Protein AF-A0A523XND4-F1 (afdb_monomer_lite)

Sequence (170 aa):
MSNHQARSSRDSVTSTLKNRTLGIVSLILFLTVGWNYWLPIAEDFFNQQTKPPNPPNVDFLAYYNAGVRFERGDNPYYWVMPDPEGIILSDYLYPPTMLPFFNLFSNLEYEQARHLWLFLYAFSYITAFVVLLFMVRRQFRLTFLVLGLLLTIASYPLLLHIRNGQSDVL

Secondary structure (DSSP, 8-state):
--HHHHHHHHHHHHHHHHHHHHHHHHHHHHHHHIIIIIHHHHHHHHH--SPPPSS---HHHHHHHHHHHHHHTS-SSEEE-SSTT-PEEE-----GGGHHHHHHHHTS-HHHHHHHHHHHHHHHHHHHHHHHHHHS-GGGHHHHHHHHHHHHHHTTHHHHHHHTTS-S--

pLDDT: mean 72.81, std 12.45, range [42.69, 92.94]

Radius of gyration: 24.87 Å; chains: 1; bounding box: 63×33×79 Å

Structure (mmCIF, N/CA/C/O backbone):
data_AF-A0A523XND4-F1
#
_entry.id   AF-A0A523XND4-F1
#
loop_
_atom_site.group_PDB
_atom_site.id
_atom_site.type_symbol
_atom_site.label_atom_id
_atom_site.label_alt_id
_atom_site.label_comp_id
_atom_site.label_asym_id
_atom_site.label_entity_id
_atom_site.label_seq_id
_atom_site.pdbx_PDB_ins_code
_atom_site.Cartn_x
_atom_site.Cartn_y
_atom_site.Cartn_z
_atom_site.occupancy
_atom_site.B_iso_or_equiv
_atom_site.auth_seq_id
_atom_site.auth_comp_id
_atom_site.auth_asym_id
_atom_site.auth_atom_id
_atom_site.pdbx_PDB_model_num
ATOM 1 N N . MET A 1 1 ? -31.711 -4.260 55.992 1.00 55.12 1 MET A N 1
ATOM 2 C CA . MET A 1 1 ? -31.111 -3.993 54.663 1.00 55.12 1 MET A CA 1
ATOM 3 C C . MET A 1 1 ? -30.344 -5.232 54.241 1.00 55.12 1 MET A C 1
ATOM 5 O O . MET A 1 1 ? -29.540 -5.721 55.022 1.00 55.12 1 MET A O 1
ATOM 9 N N . SER A 1 2 ? -30.711 -5.824 53.104 1.00 58.28 2 SER A N 1
ATOM 10 C CA . SER A 1 2 ? -30.348 -7.200 52.746 1.00 58.28 2 SER A CA 1
ATOM 11 C C . SER A 1 2 ? -28.971 -7.291 52.076 1.00 58.28 2 SER A C 1
ATOM 13 O O . SER A 1 2 ? -28.547 -6.376 51.368 1.00 58.28 2 SER A O 1
ATOM 15 N N . ASN A 1 3 ? -28.298 -8.436 52.250 1.00 64.50 3 ASN A N 1
ATOM 16 C CA . ASN A 1 3 ? -27.003 -8.785 51.639 1.00 64.50 3 ASN A CA 1
ATOM 17 C C . ASN A 1 3 ? -26.929 -8.560 50.113 1.00 64.50 3 ASN A C 1
ATOM 19 O O . ASN A 1 3 ? -25.835 -8.473 49.557 1.00 64.50 3 ASN A O 1
ATOM 23 N N . HIS A 1 4 ? -28.068 -8.433 49.427 1.00 58.75 4 HIS A N 1
ATOM 24 C CA . HIS A 1 4 ? -28.132 -8.182 47.989 1.00 58.75 4 HIS A CA 1
ATOM 25 C C . HIS A 1 4 ? -27.721 -6.754 47.591 1.00 58.75 4 HIS A C 1
ATOM 27 O O . HIS A 1 4 ? -27.035 -6.584 46.582 1.00 58.75 4 HIS A O 1
ATOM 33 N N . GLN A 1 5 ? -28.065 -5.735 48.391 1.00 58.09 5 GLN A N 1
ATOM 34 C CA . GLN A 1 5 ? -27.680 -4.339 48.118 1.00 58.09 5 GLN A CA 1
ATOM 35 C C . GLN A 1 5 ? -26.177 -4.101 48.327 1.00 58.09 5 GLN A C 1
ATOM 37 O O . GLN A 1 5 ? -25.560 -3.361 47.565 1.00 58.09 5 GLN A O 1
ATOM 42 N N . ALA A 1 6 ? -25.570 -4.773 49.310 1.00 61.88 6 ALA A N 1
ATOM 43 C CA . ALA A 1 6 ? -24.135 -4.673 49.587 1.00 61.88 6 ALA A CA 1
ATOM 44 C C . ALA A 1 6 ? -23.258 -5.371 48.527 1.00 61.88 6 ALA A C 1
ATOM 46 O O . ALA A 1 6 ? -22.119 -4.966 48.296 1.00 61.88 6 ALA A O 1
ATOM 47 N N . ARG A 1 7 ? -23.781 -6.415 47.869 1.00 62.75 7 ARG A N 1
ATOM 48 C CA . ARG A 1 7 ? -23.096 -7.101 46.759 1.00 62.75 7 ARG A CA 1
ATOM 49 C C . ARG A 1 7 ? -23.114 -6.252 45.487 1.00 62.75 7 ARG A C 1
ATOM 51 O O . ARG A 1 7 ? -22.066 -6.004 44.905 1.00 62.75 7 ARG A O 1
ATOM 58 N N . SER A 1 8 ? -24.283 -5.707 45.144 1.00 60.59 8 SER A N 1
ATOM 59 C CA . SER A 1 8 ? -24.462 -4.835 43.976 1.00 60.59 8 SER A CA 1
ATOM 60 C C . SER A 1 8 ? -23.593 -3.570 44.018 1.00 60.59 8 SER A C 1
ATOM 62 O O . SER A 1 8 ? -23.080 -3.155 42.980 1.00 60.59 8 SER A O 1
ATOM 64 N N . SER A 1 9 ? -23.392 -2.969 45.196 1.00 61.38 9 SER A N 1
ATOM 65 C CA . SER A 1 9 ? -22.545 -1.778 45.341 1.00 61.38 9 SER A CA 1
ATOM 66 C C . SER A 1 9 ? -21.044 -2.087 45.270 1.00 61.38 9 SER A C 1
ATOM 68 O O . SER A 1 9 ? -20.279 -1.275 44.757 1.00 61.38 9 SER A O 1
ATOM 70 N N . ARG A 1 10 ? -20.595 -3.266 45.723 1.00 61.56 10 ARG A N 1
ATOM 71 C CA . ARG A 1 10 ? -19.198 -3.706 45.536 1.00 61.56 10 ARG A CA 1
ATOM 72 C C . ARG A 1 10 ? -18.880 -4.013 44.080 1.00 61.56 10 ARG A C 1
ATOM 74 O O . ARG A 1 10 ? -17.808 -3.632 43.606 1.00 61.56 10 ARG A O 1
ATOM 81 N N . ASP A 1 11 ? -19.796 -4.667 43.378 1.00 65.25 11 ASP A N 1
ATOM 82 C CA . ASP A 1 11 ? -19.599 -5.037 41.976 1.00 65.25 11 ASP A CA 1
ATOM 83 C C . ASP A 1 11 ? -19.546 -3.790 41.070 1.00 65.25 11 ASP A C 1
ATOM 85 O O . ASP A 1 11 ? -18.721 -3.724 40.159 1.00 65.25 11 ASP A O 1
ATOM 89 N N . SER A 1 12 ? -20.328 -2.742 41.371 1.00 62.06 12 SER A N 1
ATOM 90 C CA . SER A 1 12 ? -20.284 -1.472 40.627 1.00 62.06 12 SER A CA 1
ATOM 91 C C . SER A 1 12 ? -19.027 -0.634 40.909 1.00 62.06 12 SER A C 1
ATOM 93 O O . SER A 1 12 ? -18.467 -0.010 40.002 1.00 62.0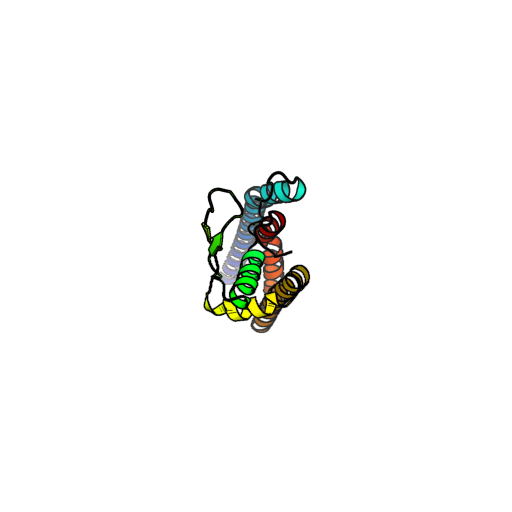6 12 SER A O 1
ATOM 95 N N . VAL A 1 13 ? -18.530 -0.628 42.150 1.00 66.81 13 VAL A N 1
ATOM 96 C CA . VAL A 1 13 ? -17.293 0.086 42.512 1.00 66.81 13 VAL A CA 1
ATOM 97 C C . VAL A 1 13 ? -16.075 -0.590 41.881 1.00 66.81 13 VAL A C 1
ATOM 99 O O . VAL A 1 13 ? -15.223 0.087 41.303 1.00 66.81 13 VAL A O 1
ATOM 102 N N . THR A 1 14 ? -16.013 -1.923 41.920 1.00 68.00 14 THR A N 1
ATOM 103 C CA . THR A 1 14 ? -14.918 -2.695 41.313 1.00 68.00 14 THR A CA 1
ATOM 104 C C . THR A 1 14 ? -14.916 -2.602 39.786 1.00 68.00 14 THR A C 1
ATOM 106 O O . THR A 1 14 ? -13.843 -2.432 39.202 1.00 68.00 14 THR A O 1
ATOM 109 N N . SER A 1 15 ? -16.080 -2.611 39.122 1.00 64.69 15 SER A N 1
ATOM 110 C CA . SER A 1 15 ? -16.160 -2.398 37.669 1.00 64.69 15 SER A CA 1
ATOM 111 C C . SER A 1 15 ? -15.708 -0.994 37.260 1.00 64.69 15 SER A C 1
ATOM 113 O O . SER A 1 15 ? -15.011 -0.830 36.259 1.00 64.69 15 SER A O 1
ATOM 115 N N . THR A 1 16 ? -16.050 0.025 38.053 1.00 68.81 16 THR A N 1
ATOM 116 C CA . THR A 1 16 ? -15.666 1.420 37.785 1.00 68.81 16 THR A CA 1
ATOM 117 C C . THR A 1 16 ? -14.165 1.640 37.980 1.00 68.81 16 THR A C 1
ATOM 119 O O . THR A 1 16 ? -13.528 2.290 37.148 1.00 68.81 16 THR A O 1
ATOM 122 N N . LEU A 1 17 ? -13.575 1.057 39.032 1.00 68.88 17 LEU A N 1
ATOM 123 C CA . LEU A 1 17 ? -12.125 1.085 39.245 1.00 68.88 17 LEU A CA 1
ATOM 124 C C . LEU A 1 17 ? -11.386 0.371 38.111 1.00 68.88 17 LEU A C 1
ATOM 126 O O . LEU A 1 17 ? -10.449 0.932 37.553 1.00 68.88 17 LEU A O 1
ATOM 130 N N . LYS A 1 18 ? -11.844 -0.826 37.723 1.00 73.50 18 LYS A N 1
ATOM 131 C CA . LYS A 1 18 ? -11.242 -1.611 36.638 1.00 73.50 18 LYS A CA 1
ATOM 132 C C . LYS A 1 18 ? -11.279 -0.853 35.311 1.00 73.50 18 LYS A C 1
ATOM 134 O O . LYS A 1 18 ? -10.260 -0.792 34.633 1.00 73.50 18 LYS A O 1
ATOM 139 N N . ASN A 1 19 ? -12.400 -0.210 34.983 1.00 73.31 19 ASN A N 1
ATOM 140 C CA . ASN A 1 19 ? -12.527 0.604 33.771 1.00 73.31 19 ASN A CA 1
ATOM 141 C C . ASN A 1 19 ? -11.619 1.844 33.801 1.00 73.31 19 ASN A C 1
ATOM 143 O O . ASN A 1 19 ? -11.020 2.183 32.783 1.00 73.31 19 ASN A O 1
ATOM 147 N N . ARG A 1 20 ? -11.460 2.494 34.964 1.00 74.06 20 ARG A N 1
ATOM 148 C CA . ARG A 1 20 ? -10.517 3.613 35.137 1.00 74.06 20 ARG A CA 1
ATOM 149 C C . ARG A 1 20 ? -9.066 3.175 34.977 1.00 74.06 20 ARG A C 1
ATOM 151 O O . ARG A 1 20 ? -8.329 3.813 34.236 1.00 74.06 20 ARG A O 1
ATOM 158 N N . THR A 1 21 ? -8.663 2.085 35.626 1.00 79.31 21 THR A N 1
ATOM 159 C CA . THR A 1 21 ? -7.306 1.540 35.497 1.00 79.31 21 THR A CA 1
ATOM 160 C C . THR A 1 21 ? -7.014 1.145 34.055 1.00 79.31 21 THR A C 1
ATOM 162 O O . THR A 1 21 ? -5.960 1.489 33.536 1.00 79.31 21 THR A O 1
ATOM 165 N N . LEU A 1 22 ? -7.959 0.488 33.379 1.00 71.88 22 LEU A N 1
ATOM 166 C CA . LEU A 1 22 ? -7.799 0.080 31.985 1.00 71.88 22 LEU A CA 1
ATOM 167 C C . LEU A 1 22 ? -7.708 1.294 31.049 1.00 71.88 22 LEU A C 1
ATOM 169 O O . LEU A 1 22 ? -6.877 1.300 30.144 1.00 71.88 22 LEU A O 1
ATOM 173 N N . GLY A 1 23 ? -8.483 2.351 31.313 1.00 74.56 23 GLY A N 1
ATOM 174 C CA . GLY A 1 23 ? -8.376 3.628 30.604 1.00 74.56 23 GLY A CA 1
ATOM 175 C C . GLY A 1 23 ? -7.019 4.312 30.802 1.00 74.56 23 GLY A C 1
ATOM 176 O O . GLY A 1 23 ? -6.409 4.742 29.829 1.00 74.56 23 GLY A O 1
ATOM 177 N N . ILE A 1 24 ? -6.508 4.350 32.037 1.00 82.56 24 ILE A N 1
ATOM 178 C CA . ILE A 1 24 ? -5.189 4.922 32.358 1.00 82.56 24 ILE A CA 1
ATOM 179 C C . ILE A 1 24 ? -4.071 4.122 31.686 1.00 82.56 24 ILE A C 1
ATOM 181 O O . ILE A 1 24 ? -3.206 4.705 31.042 1.00 82.56 24 ILE A O 1
ATOM 185 N N . VAL A 1 25 ? -4.100 2.792 31.788 1.00 74.31 25 VAL A N 1
ATOM 186 C CA . VAL A 1 25 ? -3.103 1.916 31.154 1.00 74.31 25 VAL A CA 1
ATOM 187 C C . VAL A 1 25 ? -3.127 2.073 29.634 1.00 74.31 25 VAL A C 1
ATOM 189 O O . VAL A 1 25 ? -2.069 2.179 29.022 1.00 74.31 25 VAL A O 1
ATOM 192 N N . SER A 1 26 ? -4.316 2.158 29.028 1.00 64.88 26 SER A N 1
ATOM 193 C CA . SER A 1 26 ? -4.459 2.378 27.582 1.00 64.88 26 SER A CA 1
ATOM 194 C C . SER A 1 26 ? -3.913 3.742 27.157 1.00 64.88 26 SER A C 1
ATOM 196 O O . SER A 1 26 ? -3.241 3.835 26.135 1.00 64.88 26 SER A O 1
ATOM 198 N N . LEU A 1 27 ? -4.152 4.790 27.954 1.00 76.12 27 LEU A N 1
ATOM 199 C CA . LEU A 1 27 ? -3.609 6.124 27.706 1.00 76.12 27 LEU A CA 1
ATOM 200 C C . LEU A 1 27 ? -2.079 6.137 27.810 1.00 76.12 27 LEU A C 1
ATOM 202 O O . LEU A 1 27 ? -1.421 6.700 26.943 1.00 76.12 27 LEU A O 1
ATOM 206 N N . ILE A 1 28 ? -1.510 5.493 28.834 1.00 80.69 28 ILE A N 1
ATOM 207 C CA . ILE A 1 28 ? -0.054 5.380 28.996 1.00 80.69 28 ILE A CA 1
ATOM 208 C C . ILE A 1 28 ? 0.548 4.636 27.804 1.00 80.69 28 ILE A C 1
ATOM 210 O O . ILE A 1 28 ? 1.480 5.145 27.196 1.00 80.69 28 ILE A O 1
ATOM 214 N N . LEU A 1 29 ? -0.016 3.488 27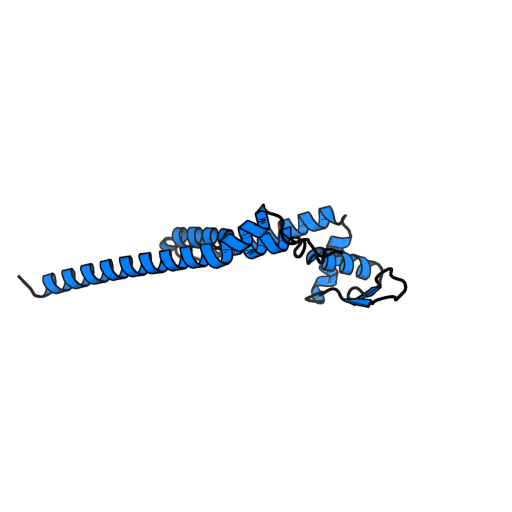.417 1.00 67.62 29 LEU A N 1
ATOM 215 C CA . LEU A 1 29 ? 0.424 2.736 26.237 1.00 67.62 29 LEU A CA 1
ATOM 216 C C . LEU A 1 29 ? 0.364 3.583 24.963 1.00 67.62 29 LEU A C 1
ATOM 218 O O . LEU A 1 29 ? 1.333 3.609 24.209 1.00 67.62 29 LEU A O 1
ATOM 222 N N . PHE A 1 30 ? -0.736 4.307 24.746 1.00 72.94 30 PHE A N 1
ATOM 223 C CA . PHE A 1 30 ? -0.888 5.204 23.602 1.00 72.94 30 PHE A CA 1
ATOM 224 C C . PHE A 1 30 ? 0.196 6.289 23.582 1.00 72.94 30 PHE A C 1
ATOM 226 O O . PHE A 1 30 ? 0.842 6.492 22.557 1.00 72.94 30 PHE A O 1
ATOM 233 N N . LEU A 1 31 ? 0.453 6.938 24.722 1.00 70.31 31 LEU A N 1
ATOM 234 C CA . LEU A 1 31 ? 1.496 7.957 24.849 1.00 70.31 31 LEU A CA 1
ATOM 235 C C . LEU A 1 31 ? 2.902 7.373 24.671 1.00 70.31 31 LEU A C 1
ATOM 237 O O . LEU A 1 31 ? 3.732 7.993 24.017 1.00 70.31 31 LEU A O 1
ATOM 241 N N . THR A 1 32 ? 3.182 6.182 25.205 1.00 66.88 32 THR A N 1
ATOM 242 C CA . THR A 1 32 ? 4.483 5.515 25.056 1.00 66.88 32 THR A CA 1
ATOM 243 C C . THR A 1 32 ? 4.743 5.107 23.610 1.00 66.88 32 THR A C 1
ATOM 245 O O . THR A 1 32 ? 5.850 5.328 23.121 1.00 66.88 32 THR A O 1
ATOM 248 N N . VAL A 1 33 ? 3.743 4.558 22.913 1.00 65.38 33 VAL A N 1
ATOM 249 C CA . VAL A 1 33 ? 3.842 4.236 21.481 1.00 65.38 33 VAL A CA 1
ATOM 250 C C . VAL A 1 33 ? 4.011 5.514 20.659 1.00 65.38 33 VAL A C 1
ATOM 252 O O . VAL A 1 33 ? 4.904 5.586 19.816 1.00 65.38 33 VAL A O 1
ATOM 255 N N . GLY A 1 34 ? 3.222 6.550 20.956 1.00 63.69 34 GLY A N 1
ATOM 256 C CA . GLY A 1 34 ? 3.342 7.860 20.322 1.00 63.69 34 GLY A CA 1
ATOM 257 C C . GLY A 1 34 ? 4.734 8.472 20.499 1.00 63.69 34 GLY A C 1
ATOM 258 O O . GLY A 1 34 ? 5.355 8.909 19.540 1.00 63.69 34 GLY A O 1
ATOM 259 N N . TRP A 1 35 ? 5.275 8.445 21.713 1.00 65.88 35 TRP A N 1
ATOM 260 C CA . TRP A 1 35 ? 6.580 9.031 22.007 1.00 65.88 35 TRP A CA 1
ATOM 261 C C . TRP A 1 35 ? 7.749 8.240 21.410 1.00 65.88 35 TRP A C 1
ATOM 263 O O . TRP A 1 35 ? 8.657 8.836 20.845 1.00 65.88 35 TRP A O 1
ATOM 273 N N . ASN A 1 36 ? 7.749 6.909 21.535 1.00 63.09 36 ASN A N 1
ATOM 274 C CA . ASN A 1 36 ? 8.915 6.096 21.160 1.00 63.09 36 ASN A CA 1
ATOM 275 C C . ASN A 1 36 ? 8.944 5.711 19.684 1.00 63.09 36 ASN A C 1
ATOM 277 O O . ASN A 1 36 ? 10.020 5.483 19.145 1.00 63.09 36 ASN A O 1
ATOM 281 N N . TYR A 1 37 ? 7.781 5.610 19.043 1.00 56.91 37 TYR A N 1
ATOM 282 C CA . TYR A 1 37 ? 7.690 5.150 17.660 1.00 56.91 37 TYR A CA 1
ATOM 283 C C . TYR A 1 37 ? 7.148 6.236 16.744 1.00 56.91 37 TYR A C 1
ATOM 285 O O . TYR A 1 37 ? 7.703 6.452 15.675 1.00 56.91 37 TYR A O 1
ATOM 293 N N . TRP A 1 38 ? 6.100 6.955 17.148 1.00 62.81 38 TRP A N 1
ATOM 294 C CA . TRP A 1 38 ? 5.495 7.948 16.260 1.00 62.81 38 TRP A CA 1
ATOM 295 C C . TRP A 1 38 ? 6.337 9.224 16.148 1.00 62.81 38 TRP A C 1
ATOM 297 O O . TRP A 1 38 ? 6.571 9.688 15.039 1.00 62.81 38 TRP A O 1
ATOM 307 N N . LEU A 1 39 ? 6.838 9.764 17.263 1.00 64.81 39 LEU A N 1
ATOM 308 C CA . LEU A 1 39 ? 7.577 11.030 17.277 1.00 64.81 39 LEU A CA 1
ATOM 309 C C . LEU A 1 39 ? 8.886 10.983 16.462 1.00 64.81 39 LEU A C 1
ATOM 311 O O . LEU A 1 39 ? 9.055 11.872 15.633 1.00 64.81 39 LEU A O 1
ATOM 315 N N . PRO A 1 40 ? 9.765 9.965 16.592 1.00 60.41 40 PRO A N 1
ATOM 316 C CA . PRO A 1 40 ? 10.997 9.907 15.797 1.00 60.41 40 PRO A CA 1
ATOM 317 C C . PRO A 1 40 ? 10.720 9.717 14.301 1.00 60.41 40 PRO A C 1
ATOM 319 O O . PRO A 1 40 ? 11.405 10.285 13.457 1.00 60.41 40 PRO A O 1
ATOM 322 N N . ILE A 1 41 ? 9.679 8.950 13.962 1.00 59.41 41 ILE A N 1
ATOM 323 C CA . ILE A 1 41 ? 9.267 8.724 12.572 1.00 59.41 41 ILE A CA 1
ATOM 324 C C . ILE A 1 41 ? 8.651 9.996 11.975 1.00 59.41 41 ILE A C 1
ATOM 326 O O . ILE A 1 41 ? 8.942 10.339 10.832 1.00 59.41 41 ILE A O 1
ATOM 330 N N . ALA A 1 42 ? 7.821 10.718 12.732 1.00 58.94 42 ALA A N 1
ATOM 331 C CA . ALA A 1 42 ? 7.280 12.011 12.322 1.00 58.94 42 ALA A CA 1
ATOM 332 C C . ALA A 1 42 ? 8.395 13.052 12.166 1.00 58.94 42 ALA A C 1
ATOM 334 O O . ALA A 1 42 ? 8.385 13.824 11.212 1.00 58.94 42 ALA A O 1
ATOM 335 N N . GLU A 1 43 ? 9.382 13.049 13.061 1.00 61.31 43 GLU A N 1
ATOM 336 C CA . GLU A 1 43 ? 10.556 13.908 12.959 1.00 61.31 43 GLU A CA 1
ATOM 337 C C . GLU A 1 43 ? 11.319 13.644 11.656 1.00 61.31 43 GLU A C 1
ATOM 339 O O . GLU A 1 43 ? 11.565 14.583 10.902 1.00 61.31 43 GLU A O 1
ATOM 344 N N . ASP A 1 44 ? 11.601 12.383 11.320 1.00 60.62 44 ASP A N 1
ATOM 345 C CA . ASP A 1 44 ? 12.227 12.042 10.039 1.00 60.62 44 ASP A CA 1
ATOM 346 C C . ASP A 1 44 ? 11.327 12.426 8.839 1.00 60.62 44 ASP A C 1
ATOM 348 O O . ASP A 1 44 ? 11.805 13.018 7.859 1.00 60.62 44 ASP A O 1
ATOM 352 N N . PHE A 1 45 ? 10.004 12.202 8.938 1.00 57.25 45 PHE A N 1
ATOM 353 C CA . PHE A 1 45 ? 8.990 12.566 7.931 1.00 57.25 45 PHE A CA 1
ATOM 354 C C . PHE A 1 45 ? 8.855 14.078 7.677 1.00 57.25 45 PHE A C 1
ATOM 356 O O . PHE A 1 45 ? 8.607 14.502 6.547 1.00 57.25 45 PHE A O 1
ATOM 363 N N . PHE A 1 46 ? 9.022 14.931 8.679 1.00 59.19 46 PHE A N 1
ATOM 364 C CA . PHE A 1 46 ? 8.944 16.381 8.478 1.00 59.19 46 PHE A CA 1
ATOM 365 C C . PHE A 1 46 ? 10.318 17.003 8.205 1.00 59.19 46 PHE A C 1
ATOM 367 O O . PHE A 1 46 ? 10.403 17.933 7.406 1.00 59.19 46 PHE A O 1
ATOM 374 N N . ASN A 1 47 ? 11.395 16.448 8.772 1.00 66.38 47 ASN A N 1
ATOM 375 C CA . ASN A 1 47 ? 12.730 17.061 8.735 1.00 66.38 47 ASN A CA 1
ATOM 376 C C . ASN A 1 47 ? 13.685 16.487 7.674 1.00 66.38 47 ASN A C 1
ATOM 378 O O . ASN A 1 47 ? 14.769 17.031 7.497 1.00 66.38 47 ASN A O 1
ATOM 382 N N . GLN A 1 48 ? 13.296 15.429 6.952 1.00 59.44 48 GLN A N 1
ATOM 383 C CA . GLN A 1 48 ? 14.057 14.858 5.815 1.00 59.44 48 GLN A CA 1
ATOM 384 C C . GLN A 1 48 ? 15.473 14.387 6.201 1.00 59.44 48 GLN A C 1
ATOM 386 O O . GLN A 1 48 ? 16.428 14.600 5.452 1.00 59.44 48 GLN A O 1
ATOM 391 N N . GLN A 1 49 ? 15.635 13.766 7.373 1.00 62.44 49 GLN A N 1
ATOM 392 C CA . GLN A 1 49 ? 16.963 13.370 7.852 1.00 62.44 49 GLN A CA 1
ATOM 393 C C . GLN A 1 49 ? 17.506 12.149 7.085 1.00 62.44 49 GLN A C 1
ATOM 395 O O . GLN A 1 49 ? 18.698 12.109 6.768 1.00 62.44 49 GLN A O 1
ATOM 400 N N . THR A 1 50 ? 16.644 11.198 6.711 1.00 60.28 50 THR A N 1
ATOM 401 C CA . THR A 1 50 ? 17.010 10.028 5.896 1.00 60.28 50 THR A CA 1
ATOM 402 C C . THR A 1 50 ? 16.859 10.314 4.398 1.00 60.28 50 THR A C 1
ATOM 404 O O . THR A 1 50 ? 15.773 10.639 3.919 1.00 60.28 50 THR A O 1
ATOM 407 N N . LYS A 1 51 ? 17.943 10.165 3.622 1.00 57.31 51 LYS A N 1
ATOM 408 C CA . LYS A 1 51 ? 17.888 10.253 2.152 1.00 57.31 51 LYS A CA 1
ATOM 409 C C . LYS A 1 51 ? 17.482 8.902 1.544 1.00 57.31 51 LYS A C 1
ATOM 411 O O . LYS A 1 51 ? 17.984 7.878 2.011 1.00 57.31 51 LYS A O 1
ATOM 416 N N . PRO A 1 52 ? 16.638 8.881 0.496 1.00 55.06 52 PRO A N 1
ATOM 417 C CA . PRO A 1 52 ? 16.311 7.647 -0.209 1.00 55.06 52 PRO A CA 1
ATOM 418 C C . PRO A 1 52 ? 17.572 7.035 -0.851 1.00 55.06 52 PRO A C 1
ATOM 420 O O . PRO A 1 52 ? 18.455 7.783 -1.292 1.00 55.06 52 PRO A O 1
ATOM 423 N N . PRO A 1 53 ? 17.686 5.694 -0.914 1.00 55.34 53 PRO A N 1
ATOM 424 C CA . PRO A 1 53 ? 18.743 5.035 -1.678 1.00 55.34 53 PRO A CA 1
ATOM 425 C C . PRO A 1 53 ? 18.636 5.397 -3.170 1.00 55.34 53 PRO A C 1
ATOM 427 O O . PRO A 1 53 ? 17.550 5.702 -3.658 1.00 55.34 53 PRO A O 1
ATOM 430 N N . ASN A 1 54 ? 19.761 5.378 -3.892 1.00 50.69 54 ASN A N 1
ATOM 431 C CA . ASN A 1 54 ? 19.805 5.645 -5.332 1.00 50.69 54 ASN A CA 1
ATOM 432 C C . ASN A 1 54 ? 20.450 4.446 -6.069 1.00 50.69 54 ASN A C 1
ATOM 434 O O . ASN A 1 54 ? 21.614 4.155 -5.783 1.00 50.69 54 ASN A O 1
ATOM 438 N N . PRO A 1 55 ? 19.745 3.756 -6.990 1.00 53.31 55 PRO A N 1
ATOM 439 C CA . PRO A 1 55 ? 18.362 4.007 -7.392 1.00 53.31 55 PRO A CA 1
ATOM 440 C C . PRO A 1 55 ? 17.375 3.729 -6.246 1.00 53.31 55 PRO A C 1
ATOM 442 O O . PRO A 1 55 ? 17.669 2.910 -5.370 1.00 53.31 55 PRO A O 1
ATOM 445 N N . PRO A 1 56 ? 16.222 4.416 -6.221 1.00 53.38 56 PRO A N 1
ATOM 446 C CA . PRO A 1 56 ? 15.195 4.145 -5.231 1.00 53.38 56 PRO A CA 1
ATOM 447 C C . PRO A 1 56 ? 14.726 2.698 -5.423 1.00 53.38 56 PRO A C 1
ATOM 449 O O . PRO A 1 56 ? 14.281 2.313 -6.505 1.00 53.38 56 PRO A O 1
ATOM 452 N N . ASN A 1 57 ? 14.912 1.870 -4.395 1.00 53.16 57 ASN A N 1
ATOM 453 C CA . ASN A 1 57 ? 14.433 0.493 -4.397 1.00 53.16 57 ASN A CA 1
ATOM 454 C C . ASN A 1 57 ? 12.953 0.521 -4.034 1.00 53.16 57 ASN A C 1
ATOM 456 O O . ASN A 1 57 ? 12.593 0.326 -2.874 1.00 53.16 57 ASN A O 1
ATOM 460 N N . VAL A 1 58 ? 12.131 0.880 -5.016 1.00 65.00 58 VAL A N 1
ATOM 461 C CA . VAL A 1 58 ? 10.696 1.005 -4.820 1.00 65.00 58 VAL A CA 1
ATOM 462 C C . VAL A 1 58 ? 10.019 -0.311 -5.170 1.00 65.00 58 VAL A C 1
ATOM 464 O O . VAL A 1 58 ? 10.231 -0.845 -6.261 1.00 65.00 58 VAL A O 1
ATOM 467 N N . ASP A 1 59 ? 9.215 -0.832 -4.240 1.00 70.81 59 ASP A N 1
ATOM 468 C CA . ASP A 1 59 ? 8.576 -2.143 -4.380 1.00 70.81 59 ASP A CA 1
ATOM 469 C C . ASP A 1 59 ? 7.876 -2.310 -5.740 1.00 70.81 59 ASP A C 1
ATOM 471 O O . ASP A 1 59 ? 8.125 -3.288 -6.442 1.00 70.81 59 ASP A O 1
ATOM 475 N N . PHE A 1 60 ? 7.029 -1.359 -6.158 1.00 78.38 60 PHE A N 1
ATOM 476 C CA . PHE A 1 60 ? 6.285 -1.487 -7.416 1.00 78.38 60 PHE A CA 1
ATOM 477 C C . PHE A 1 60 ? 7.155 -1.216 -8.643 1.00 78.38 60 PHE A C 1
ATOM 479 O O . PHE A 1 60 ? 6.967 -1.898 -9.645 1.00 78.38 60 PHE A O 1
ATOM 486 N N . LEU A 1 61 ? 8.132 -0.307 -8.583 1.00 80.50 61 LEU A N 1
ATOM 487 C CA . LEU A 1 61 ? 9.113 -0.105 -9.653 1.00 80.50 61 LEU A CA 1
ATOM 488 C C . LEU A 1 61 ? 9.835 -1.404 -10.023 1.00 80.50 61 LEU A C 1
ATOM 490 O O . LEU A 1 61 ? 9.984 -1.708 -11.209 1.00 80.50 61 LEU A O 1
ATOM 494 N N . ALA A 1 62 ? 10.235 -2.195 -9.027 1.00 79.94 62 ALA A N 1
ATOM 495 C CA . ALA A 1 62 ? 10.819 -3.515 -9.239 1.00 79.94 62 ALA A CA 1
ATOM 496 C C . ALA A 1 62 ? 9.849 -4.454 -9.981 1.00 79.94 62 ALA A C 1
ATOM 498 O O . ALA A 1 62 ? 10.222 -5.072 -10.983 1.00 79.94 62 ALA A O 1
ATOM 499 N N . TYR A 1 63 ? 8.583 -4.509 -9.551 1.00 82.88 63 TYR A N 1
ATOM 500 C CA . TYR A 1 63 ? 7.547 -5.303 -10.220 1.00 82.88 63 TYR A CA 1
ATOM 501 C C . TYR A 1 63 ? 7.242 -4.820 -11.647 1.00 82.88 63 TYR A C 1
ATOM 503 O O . TYR A 1 63 ? 7.116 -5.636 -12.562 1.00 82.88 63 TYR A O 1
ATOM 511 N N . TYR A 1 64 ? 7.171 -3.508 -11.862 1.00 86.56 64 TYR A N 1
ATOM 512 C CA . TYR A 1 64 ? 6.942 -2.883 -13.162 1.00 86.56 64 TYR A CA 1
ATOM 513 C C . TYR A 1 64 ? 8.084 -3.199 -14.134 1.00 86.56 64 TYR A C 1
ATOM 515 O O . TYR A 1 64 ? 7.843 -3.678 -15.242 1.00 86.56 64 TYR A O 1
ATOM 523 N N . ASN A 1 65 ? 9.337 -3.014 -13.705 1.00 86.50 65 ASN A N 1
ATOM 524 C CA . ASN A 1 65 ? 10.514 -3.318 -14.521 1.00 86.50 65 ASN A CA 1
ATOM 525 C C . ASN A 1 65 ? 10.618 -4.813 -14.840 1.00 86.50 65 ASN A C 1
ATOM 527 O O . ASN A 1 65 ? 11.001 -5.180 -15.950 1.00 86.50 65 ASN A O 1
ATOM 531 N N . ALA A 1 66 ? 10.240 -5.683 -13.902 1.00 87.06 66 ALA A N 1
ATOM 532 C CA . ALA A 1 66 ? 10.129 -7.111 -14.162 1.00 87.06 66 ALA A CA 1
ATOM 533 C C . ALA A 1 66 ? 9.071 -7.423 -15.235 1.00 87.06 66 ALA A C 1
ATOM 535 O O . ALA A 1 66 ? 9.328 -8.261 -16.097 1.00 87.06 66 ALA A O 1
ATOM 536 N N . GLY A 1 67 ? 7.933 -6.719 -15.237 1.00 89.44 67 GLY A N 1
ATOM 537 C CA . GLY A 1 67 ? 6.929 -6.784 -16.305 1.00 89.44 67 GLY A CA 1
ATOM 538 C C . GLY A 1 67 ? 7.495 -6.384 -17.670 1.00 89.44 67 GLY A C 1
ATOM 539 O O . GLY A 1 67 ? 7.383 -7.154 -18.623 1.00 89.44 67 GLY A O 1
ATOM 540 N N . VAL A 1 68 ? 8.203 -5.248 -17.736 1.00 89.75 68 VAL A N 1
ATOM 541 C CA . VAL A 1 68 ? 8.869 -4.759 -18.960 1.00 89.75 68 VAL A CA 1
ATOM 542 C C . VAL A 1 68 ? 9.879 -5.781 -19.496 1.00 89.75 68 VAL A C 1
ATOM 544 O O . VAL A 1 68 ? 9.925 -6.049 -20.695 1.00 89.75 68 VAL A O 1
ATOM 547 N N . ARG A 1 69 ? 10.705 -6.363 -18.617 1.00 89.88 69 ARG A N 1
ATOM 548 C CA . ARG A 1 69 ? 11.690 -7.394 -18.987 1.00 89.88 69 ARG A CA 1
ATOM 549 C C . ARG A 1 69 ? 11.004 -8.663 -19.488 1.00 89.88 69 ARG A C 1
ATOM 551 O O . ARG A 1 69 ? 11.380 -9.191 -20.529 1.00 89.88 69 ARG A O 1
ATOM 558 N N . PHE A 1 70 ? 9.964 -9.111 -18.787 1.00 89.38 70 PHE A N 1
ATOM 559 C CA . PHE A 1 70 ? 9.189 -10.285 -19.174 1.00 89.38 70 PHE A CA 1
ATOM 560 C C . PHE A 1 70 ? 8.540 -10.121 -20.556 1.00 89.38 70 PHE A C 1
ATOM 562 O O . PHE A 1 70 ? 8.572 -11.051 -21.356 1.00 89.38 70 PHE A O 1
ATOM 569 N N . GLU A 1 71 ? 8.012 -8.936 -20.868 1.00 90.00 71 GLU A N 1
ATOM 570 C CA . GLU A 1 71 ? 7.453 -8.616 -22.188 1.00 90.00 71 GLU A CA 1
ATOM 571 C C . GLU A 1 71 ? 8.504 -8.692 -23.309 1.00 90.00 71 GLU A C 1
ATOM 573 O O . GLU A 1 71 ? 8.223 -9.187 -24.399 1.00 90.00 71 GLU A O 1
ATOM 578 N N . ARG A 1 72 ? 9.740 -8.265 -23.026 1.00 89.12 72 ARG A N 1
ATOM 579 C CA . ARG A 1 72 ? 10.871 -8.314 -23.969 1.00 89.12 72 ARG A CA 1
ATOM 580 C C . ARG A 1 72 ? 11.492 -9.706 -24.123 1.00 89.12 72 ARG A C 1
ATOM 582 O O . ARG A 1 72 ? 12.332 -9.895 -24.998 1.00 89.12 72 ARG A O 1
ATOM 589 N N . GLY A 1 73 ? 11.087 -10.674 -23.300 1.00 87.94 73 GLY A N 1
ATOM 590 C CA . GLY A 1 73 ? 11.707 -12.000 -23.232 1.00 87.94 73 GLY A CA 1
ATOM 591 C C . GLY A 1 73 ? 13.020 -12.036 -22.439 1.00 87.94 73 GLY A C 1
ATOM 592 O O . GLY A 1 73 ? 13.720 -13.048 -22.473 1.00 87.94 73 GLY A O 1
ATOM 593 N N . ASP A 1 74 ? 13.345 -10.962 -21.717 1.00 88.31 74 ASP A N 1
ATOM 594 C CA . ASP A 1 74 ? 14.499 -10.886 -20.824 1.00 88.31 74 ASP A CA 1
ATOM 595 C C . ASP A 1 74 ? 14.216 -11.602 -19.493 1.00 88.31 74 ASP A C 1
ATOM 597 O O . ASP A 1 74 ? 13.072 -11.903 -19.138 1.00 88.31 74 ASP A O 1
ATOM 601 N N . ASN A 1 75 ? 15.264 -11.844 -18.701 1.00 86.62 75 ASN A N 1
ATOM 602 C CA . ASN A 1 75 ? 15.094 -12.369 -17.349 1.00 86.62 75 ASN A CA 1
ATOM 603 C C . ASN A 1 75 ? 14.450 -11.299 -16.442 1.00 86.62 75 ASN A C 1
ATOM 605 O O . ASN A 1 75 ? 15.050 -10.246 -16.232 1.00 86.62 75 ASN A O 1
ATOM 609 N N . PRO A 1 76 ? 13.263 -11.537 -15.859 1.00 84.44 76 PRO A N 1
ATOM 610 C CA . PRO A 1 76 ? 12.577 -10.509 -15.083 1.00 84.44 76 PRO A CA 1
ATOM 611 C C . PRO A 1 76 ? 13.132 -10.325 -13.662 1.00 84.44 76 PRO A C 1
ATOM 613 O O . PRO A 1 76 ? 12.858 -9.295 -13.046 1.00 84.44 76 PRO A O 1
ATOM 616 N N . TYR A 1 77 ? 13.916 -11.283 -13.157 1.00 82.06 77 TYR A N 1
ATOM 617 C CA . TYR A 1 77 ? 14.410 -11.324 -11.774 1.00 82.06 77 TYR A CA 1
ATOM 618 C C . TYR A 1 77 ? 15.788 -10.691 -11.587 1.00 82.06 77 TYR A C 1
ATOM 620 O O . TYR A 1 77 ? 16.134 -10.295 -10.474 1.00 82.06 77 TYR A O 1
ATOM 628 N N . TYR A 1 78 ? 16.568 -10.603 -12.664 1.00 80.56 78 TYR A N 1
ATOM 629 C CA . TYR A 1 78 ? 17.942 -10.117 -12.632 1.00 80.56 78 TYR A CA 1
ATOM 630 C C . TYR A 1 78 ? 18.153 -9.044 -13.688 1.00 80.56 78 TYR A C 1
ATOM 632 O O . TYR A 1 78 ? 17.649 -9.154 -14.805 1.00 80.56 78 TYR A O 1
ATOM 640 N N . TRP A 1 79 ? 18.942 -8.030 -13.357 1.00 75.50 79 TRP A N 1
ATOM 641 C CA . TRP A 1 79 ? 19.379 -7.022 -14.313 1.00 75.50 79 TRP A CA 1
ATOM 642 C C . TRP A 1 79 ? 20.819 -6.602 -14.037 1.00 75.50 79 TRP A C 1
ATOM 644 O O . TRP A 1 79 ? 21.318 -6.712 -12.919 1.00 75.50 79 TRP A O 1
ATOM 654 N N . VAL A 1 80 ? 21.510 -6.172 -15.089 1.00 76.81 80 VAL A N 1
ATOM 655 C CA . VAL A 1 80 ? 22.913 -5.762 -15.010 1.00 76.81 80 VAL A CA 1
ATOM 656 C C . VAL A 1 80 ? 22.953 -4.252 -14.855 1.00 76.81 80 VAL A C 1
ATOM 658 O O . VAL A 1 80 ? 22.396 -3.529 -15.685 1.00 76.81 80 VAL A O 1
ATOM 661 N N . MET A 1 81 ? 23.593 -3.774 -13.790 1.00 69.38 81 MET A N 1
ATOM 662 C CA . MET A 1 81 ? 23.806 -2.344 -13.611 1.00 69.38 81 MET A CA 1
ATOM 663 C C . MET A 1 81 ? 24.739 -1.836 -14.723 1.00 69.38 81 MET A C 1
ATOM 665 O O . MET A 1 81 ? 25.729 -2.509 -15.022 1.00 69.38 81 MET A O 1
ATOM 669 N N . PRO A 1 82 ? 24.454 -0.684 -15.358 1.00 62.62 82 PRO A N 1
ATOM 670 C CA . PRO A 1 82 ? 25.344 -0.087 -16.348 1.00 62.62 82 PRO A CA 1
ATOM 671 C C . PRO A 1 82 ? 26.571 0.524 -15.649 1.00 62.62 82 PRO A C 1
ATOM 673 O O . PRO A 1 82 ? 26.703 1.738 -15.549 1.00 62.62 82 PRO A O 1
ATOM 676 N N . ASP A 1 83 ? 27.443 -0.335 -15.132 1.00 69.12 83 ASP A N 1
ATOM 677 C CA . ASP A 1 83 ? 28.720 -0.018 -14.490 1.00 69.12 83 ASP A CA 1
ATOM 678 C C . ASP A 1 83 ? 29.805 -0.926 -15.119 1.00 69.12 83 ASP A C 1
ATOM 680 O O . ASP A 1 83 ? 29.469 -2.032 -15.562 1.00 69.12 83 ASP A O 1
ATOM 684 N N . PRO A 1 84 ? 31.092 -0.522 -15.196 1.00 60.84 84 PRO A N 1
ATOM 685 C CA . PRO A 1 84 ? 32.144 -1.274 -15.896 1.00 60.84 84 PRO A CA 1
ATOM 686 C C . PRO A 1 84 ? 32.328 -2.719 -15.416 1.00 60.84 84 PRO A C 1
ATOM 688 O O . PRO A 1 84 ? 32.850 -3.553 -16.152 1.00 60.84 84 PRO A O 1
ATOM 691 N N . GLU A 1 85 ? 31.910 -3.009 -14.185 1.00 68.94 85 GLU A N 1
ATOM 692 C CA . GLU A 1 85 ? 32.060 -4.304 -13.520 1.00 68.94 85 GLU A CA 1
ATOM 693 C C . GLU A 1 85 ? 30.849 -5.236 -13.716 1.00 68.94 85 GLU A C 1
ATOM 695 O O . GLU A 1 85 ? 30.907 -6.401 -13.326 1.00 68.94 85 GLU A O 1
ATOM 700 N N . GLY A 1 86 ? 29.762 -4.763 -14.346 1.00 66.12 86 GLY A N 1
ATOM 701 C CA . GLY A 1 86 ? 28.618 -5.600 -14.725 1.00 66.12 86 GLY A CA 1
ATOM 702 C C . GLY A 1 86 ? 27.917 -6.282 -13.546 1.00 66.12 86 GLY A C 1
ATOM 703 O O . GLY A 1 86 ? 27.534 -7.449 -13.647 1.00 66.12 86 GLY A O 1
ATOM 704 N N . ILE A 1 87 ? 27.761 -5.576 -12.422 1.00 71.06 87 ILE A N 1
ATOM 705 C CA . ILE A 1 87 ? 27.137 -6.122 -11.211 1.00 71.06 87 ILE A CA 1
ATOM 706 C C . ILE A 1 87 ? 25.704 -6.572 -11.529 1.00 71.06 87 ILE A C 1
ATOM 708 O O . ILE A 1 87 ? 24.873 -5.784 -11.990 1.00 71.06 87 ILE A O 1
ATOM 712 N N . ILE A 1 88 ? 25.422 -7.850 -11.265 1.00 69.62 88 ILE A N 1
ATOM 713 C CA . ILE A 1 88 ? 24.081 -8.425 -11.384 1.00 69.62 88 ILE A CA 1
ATOM 714 C C . ILE A 1 88 ? 23.302 -8.070 -10.121 1.00 69.62 88 ILE A C 1
ATOM 716 O O . ILE A 1 88 ? 23.644 -8.507 -9.021 1.00 69.62 88 ILE A O 1
ATOM 720 N N . LEU A 1 89 ? 22.235 -7.302 -10.295 1.00 68.25 89 LEU A N 1
ATOM 721 C CA . LEU A 1 89 ? 21.280 -6.974 -9.251 1.00 68.25 89 LEU A CA 1
ATOM 722 C C . LEU A 1 89 ? 20.058 -7.882 -9.384 1.00 68.25 89 LEU A C 1
ATOM 724 O O . LEU A 1 89 ? 19.615 -8.201 -10.489 1.00 68.25 89 LEU A O 1
ATOM 728 N N . SER A 1 90 ? 19.535 -8.324 -8.243 1.00 67.44 90 SER A N 1
ATOM 729 C CA . SER A 1 90 ? 18.292 -9.086 -8.161 1.00 67.44 90 SER A CA 1
ATOM 730 C C . SER A 1 90 ? 17.233 -8.206 -7.523 1.00 67.44 90 SER A C 1
ATOM 732 O O . SER A 1 90 ? 17.419 -7.743 -6.398 1.00 67.44 90 SER A O 1
ATOM 734 N N . ASP A 1 91 ? 16.114 -8.032 -8.214 1.00 69.00 91 ASP A N 1
ATOM 735 C CA . ASP A 1 91 ? 14.944 -7.391 -7.625 1.00 69.00 91 ASP A CA 1
ATOM 736 C C . ASP A 1 91 ? 14.145 -8.452 -6.851 1.00 69.00 91 ASP A C 1
ATOM 738 O O . ASP A 1 91 ? 13.974 -9.583 -7.323 1.00 69.00 91 ASP A O 1
ATOM 742 N N . TYR A 1 92 ? 13.663 -8.123 -5.649 1.00 62.69 92 TYR A N 1
ATOM 743 C CA . TYR A 1 92 ? 12.779 -9.027 -4.912 1.00 62.69 92 TYR A CA 1
ATOM 744 C C . TYR A 1 92 ? 11.411 -9.065 -5.601 1.00 62.69 92 TYR A C 1
ATOM 746 O O . TYR A 1 92 ? 10.637 -8.116 -5.517 1.00 62.69 92 TYR A O 1
ATOM 754 N N . LEU A 1 93 ? 11.117 -10.174 -6.282 1.00 66.56 93 LEU A N 1
ATOM 755 C CA . LEU A 1 93 ? 9.870 -10.365 -7.014 1.00 66.56 93 LEU A CA 1
ATOM 756 C C . LEU A 1 93 ? 9.089 -11.551 -6.443 1.00 66.56 93 LEU A C 1
ATOM 758 O O . LEU A 1 93 ? 9.429 -12.710 -6.702 1.00 66.56 93 LEU A O 1
ATOM 762 N N . TYR A 1 94 ? 8.024 -11.286 -5.683 1.00 61.88 94 TYR A N 1
ATOM 763 C CA . TYR A 1 94 ? 7.184 -12.348 -5.136 1.00 61.88 94 TYR A CA 1
ATOM 764 C C . TYR A 1 94 ? 5.686 -11.986 -5.094 1.00 61.88 94 TYR A C 1
ATOM 766 O O . TYR A 1 94 ? 5.334 -10.877 -4.707 1.00 61.88 94 TYR A O 1
ATOM 774 N N . PRO A 1 95 ? 4.775 -12.928 -5.406 1.00 73.12 95 PRO A N 1
ATOM 775 C CA . PRO A 1 95 ? 5.035 -14.266 -5.941 1.00 73.12 95 PRO A CA 1
ATOM 776 C C . PRO A 1 95 ? 5.291 -14.266 -7.467 1.00 73.12 95 PRO A C 1
ATOM 778 O O . PRO A 1 95 ? 4.671 -13.481 -8.187 1.00 73.12 95 PRO A O 1
ATOM 781 N N . PRO A 1 96 ? 6.130 -15.188 -7.997 1.00 73.00 96 PRO A N 1
ATOM 782 C CA . PRO A 1 96 ? 6.408 -15.349 -9.435 1.00 73.00 96 PRO A CA 1
ATOM 783 C C . PRO A 1 96 ? 5.171 -15.425 -10.335 1.00 73.00 96 PRO A C 1
ATOM 785 O O . PRO A 1 96 ? 5.187 -14.973 -11.475 1.00 73.00 96 PRO A O 1
ATOM 788 N N . THR A 1 97 ? 4.077 -15.975 -9.810 1.00 80.69 97 THR A N 1
ATOM 789 C CA . THR A 1 97 ? 2.799 -16.126 -10.514 1.00 80.69 97 THR A CA 1
ATOM 790 C C . THR A 1 97 ? 2.142 -14.796 -10.880 1.00 80.69 97 THR A C 1
ATOM 792 O O . THR A 1 97 ? 1.230 -14.784 -11.698 1.00 80.69 97 THR A O 1
ATOM 795 N N . MET A 1 98 ? 2.590 -13.680 -10.298 1.00 80.19 98 MET A N 1
ATOM 796 C CA . MET A 1 98 ? 2.078 -12.341 -10.594 1.00 80.19 98 MET A CA 1
ATOM 797 C C . MET A 1 98 ? 2.798 -11.671 -11.772 1.00 80.19 98 MET A C 1
ATOM 799 O O . MET A 1 98 ? 2.398 -10.587 -12.179 1.00 80.19 98 MET A O 1
ATOM 803 N N . LEU A 1 99 ? 3.817 -12.297 -12.372 1.00 82.88 99 LEU A N 1
ATOM 804 C CA . LEU A 1 99 ? 4.526 -11.735 -13.530 1.00 82.88 99 LEU A CA 1
ATOM 805 C C . LEU A 1 99 ? 3.607 -11.334 -14.697 1.00 82.88 99 LEU A C 1
ATOM 807 O O . LEU A 1 99 ? 3.731 -10.205 -15.171 1.00 82.88 99 LEU A O 1
ATOM 811 N N . PRO A 1 100 ? 2.650 -12.176 -15.144 1.00 87.38 100 PRO A N 1
ATOM 812 C CA . PRO A 1 100 ? 1.718 -11.776 -16.197 1.00 87.38 100 PRO A CA 1
ATOM 813 C C . PRO A 1 100 ? 0.857 -10.578 -15.796 1.00 87.38 100 PRO A C 1
ATOM 815 O O . PRO A 1 100 ? 0.536 -9.745 -16.636 1.00 87.38 100 PRO A O 1
ATOM 818 N N . PHE A 1 101 ? 0.507 -10.466 -14.512 1.00 86.12 101 PHE A N 1
ATOM 819 C CA . PHE A 1 101 ? -0.222 -9.313 -14.001 1.00 86.12 101 PHE A CA 1
ATOM 820 C C . PHE A 1 101 ? 0.635 -8.049 -14.106 1.00 86.12 101 PHE A C 1
ATOM 822 O O . PHE A 1 101 ? 0.160 -7.064 -14.649 1.00 86.12 101 PHE A O 1
ATOM 829 N N . PHE A 1 102 ? 1.905 -8.080 -13.698 1.00 86.75 102 PHE A N 1
ATOM 830 C CA . PHE A 1 102 ? 2.791 -6.916 -13.819 1.00 86.75 102 PHE A CA 1
ATOM 831 C C . PHE A 1 102 ? 3.171 -6.565 -15.263 1.00 86.75 102 PHE A C 1
ATOM 833 O O . PHE A 1 102 ? 3.382 -5.391 -15.551 1.00 86.75 102 PHE A O 1
ATOM 840 N N . ASN A 1 103 ? 3.161 -7.529 -16.187 1.00 89.00 103 ASN A N 1
ATOM 841 C CA . ASN A 1 103 ? 3.227 -7.242 -17.624 1.00 89.00 103 ASN A CA 1
ATOM 842 C C . ASN A 1 103 ? 2.034 -6.371 -18.071 1.00 89.00 103 ASN A C 1
ATOM 844 O O . ASN A 1 103 ? 2.203 -5.377 -18.768 1.00 89.00 103 ASN A O 1
ATOM 848 N N . LEU A 1 104 ? 0.813 -6.637 -17.587 1.00 91.31 104 LEU A N 1
ATOM 849 C CA . LEU A 1 104 ? -0.325 -5.760 -17.904 1.00 91.31 104 LEU A CA 1
ATOM 850 C C . LEU A 1 104 ? -0.081 -4.306 -17.460 1.00 91.31 104 LEU A C 1
ATOM 852 O O . LEU A 1 104 ? -0.474 -3.388 -18.173 1.00 91.31 104 LEU A O 1
ATOM 856 N N . PHE A 1 105 ? 0.608 -4.092 -16.334 1.00 88.81 105 PHE A N 1
ATOM 857 C CA . PHE A 1 105 ? 1.000 -2.751 -15.883 1.00 88.81 105 PHE A CA 1
ATOM 858 C C . PHE A 1 105 ? 2.126 -2.147 -16.721 1.00 88.81 105 PHE A C 1
ATOM 860 O O . PHE A 1 105 ? 2.103 -0.939 -16.937 1.00 88.81 105 PHE A O 1
ATOM 867 N N . SER A 1 106 ? 3.078 -2.947 -17.214 1.00 89.75 106 SER A N 1
ATOM 868 C CA . SER A 1 106 ? 4.192 -2.443 -18.030 1.00 89.75 106 SER A CA 1
ATOM 869 C C . SER A 1 106 ? 3.776 -1.922 -19.404 1.00 89.75 106 SER A C 1
ATOM 871 O O . SER A 1 106 ? 4.534 -1.181 -20.021 1.00 89.75 106 SER A O 1
ATOM 873 N N . ASN A 1 107 ? 2.563 -2.251 -19.858 1.00 91.44 107 ASN A N 1
ATOM 874 C CA . ASN A 1 107 ? 1.969 -1.671 -21.065 1.00 91.44 107 ASN A CA 1
ATOM 875 C C . ASN A 1 107 ? 1.548 -0.198 -20.891 1.00 91.44 107 ASN A C 1
ATOM 877 O O . ASN A 1 107 ? 1.223 0.471 -21.872 1.00 91.44 107 ASN A O 1
ATOM 881 N N . LEU A 1 108 ? 1.503 0.305 -19.655 1.00 91.25 108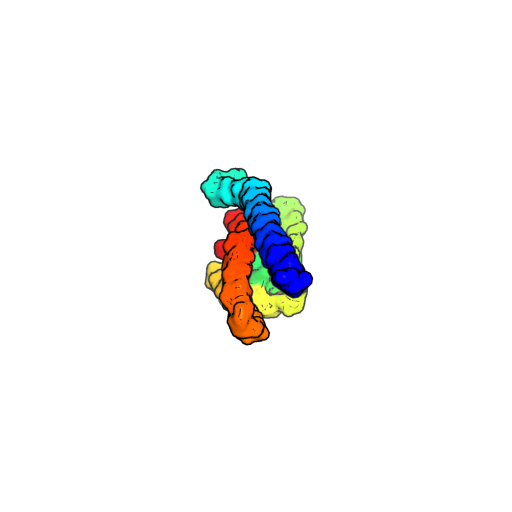 LEU A N 1
ATOM 882 C CA . LEU A 1 108 ? 1.230 1.705 -19.337 1.00 91.25 108 LEU A CA 1
ATOM 883 C C . LEU A 1 108 ? 2.542 2.441 -19.069 1.00 91.25 108 LEU A C 1
ATOM 885 O O . LEU A 1 108 ? 3.527 1.836 -18.663 1.00 91.25 108 LEU A O 1
ATOM 889 N N . GLU A 1 109 ? 2.545 3.768 -19.206 1.00 89.75 109 GLU A N 1
AT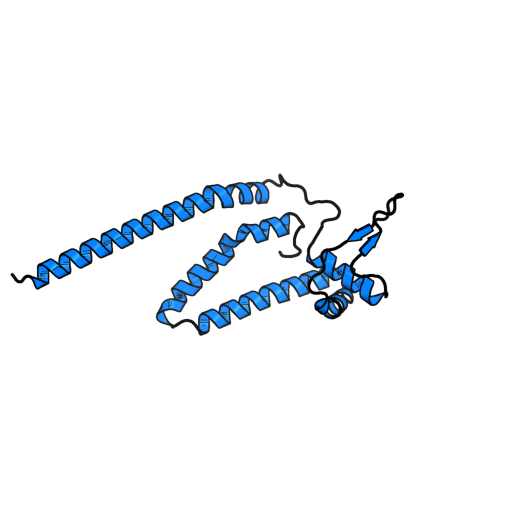OM 890 C CA . GLU A 1 109 ? 3.645 4.568 -18.661 1.00 89.75 109 GLU A CA 1
ATOM 891 C C . GLU A 1 109 ? 3.750 4.348 -17.145 1.00 89.75 109 GLU A C 1
ATOM 893 O O . GLU A 1 109 ? 2.727 4.271 -16.459 1.00 89.75 109 GLU A O 1
ATOM 898 N N . TYR A 1 110 ? 4.975 4.302 -16.611 1.00 83.25 110 TYR A N 1
ATOM 899 C CA . TYR A 1 110 ? 5.240 4.002 -15.198 1.00 83.25 110 TYR A CA 1
ATOM 900 C C . TYR A 1 110 ? 4.357 4.795 -14.231 1.00 83.25 110 TYR A C 1
ATOM 902 O O . TYR A 1 110 ? 3.765 4.235 -13.312 1.00 83.25 110 TYR A O 1
ATOM 910 N N . GLU A 1 111 ? 4.211 6.097 -14.471 1.00 80.06 111 GLU A N 1
ATOM 911 C CA . GLU A 1 111 ? 3.376 6.955 -13.638 1.00 80.06 111 GLU A CA 1
ATOM 912 C C . GLU A 1 111 ? 1.908 6.523 -13.655 1.00 80.06 111 GLU A C 1
ATOM 914 O O . GLU A 1 111 ? 1.272 6.439 -12.607 1.00 80.06 111 GLU A O 1
ATOM 919 N N . GLN A 1 112 ? 1.363 6.175 -14.818 1.00 84.94 112 GLN A N 1
ATOM 920 C CA . GLN A 1 112 ? -0.014 5.700 -14.942 1.00 84.94 112 GLN A CA 1
ATOM 921 C C . GLN A 1 112 ? -0.189 4.335 -14.261 1.00 84.94 112 GLN A C 1
ATOM 923 O O . GLN A 1 112 ? -1.147 4.132 -13.511 1.00 84.94 112 GLN A O 1
ATOM 928 N N . ALA A 1 113 ? 0.771 3.427 -14.463 1.00 85.56 113 ALA A N 1
ATOM 929 C CA . ALA A 1 113 ? 0.815 2.123 -13.812 1.00 85.56 113 ALA A CA 1
ATOM 930 C C . ALA A 1 113 ? 0.841 2.257 -12.283 1.00 85.56 113 ALA A C 1
ATOM 932 O O . ALA A 1 113 ? 0.083 1.580 -11.588 1.00 85.56 113 ALA A O 1
ATOM 933 N N . ARG A 1 114 ? 1.655 3.183 -11.765 1.00 80.50 114 ARG A N 1
ATOM 934 C CA . ARG A 1 114 ? 1.774 3.484 -10.337 1.00 80.50 114 ARG A CA 1
ATOM 935 C C . ARG A 1 114 ? 0.461 3.994 -9.755 1.00 80.50 114 ARG A C 1
ATOM 937 O O . ARG A 1 114 ? 0.006 3.478 -8.738 1.00 80.50 114 ARG A O 1
ATOM 944 N N . HIS A 1 115 ? -0.194 4.958 -10.404 1.00 77.88 115 HIS A N 1
ATOM 945 C CA . HIS A 1 115 ? -1.493 5.464 -9.943 1.00 77.88 115 HIS A CA 1
ATOM 946 C C . HIS A 1 115 ? -2.573 4.375 -9.949 1.00 77.88 115 HIS A C 1
ATOM 948 O O . HIS A 1 115 ? -3.374 4.294 -9.016 1.00 77.88 115 HIS A O 1
ATOM 954 N N . LEU A 1 116 ? -2.588 3.509 -10.967 1.00 84.00 116 LEU A N 1
ATOM 955 C CA . LEU A 1 116 ? -3.512 2.380 -11.022 1.00 84.00 116 LEU A CA 1
ATOM 956 C C . LEU A 1 116 ? -3.233 1.367 -9.904 1.00 84.00 116 LEU A C 1
ATOM 958 O O . LEU A 1 116 ? -4.164 0.905 -9.245 1.00 84.00 116 LEU A O 1
ATOM 962 N N . TRP A 1 117 ? -1.964 1.042 -9.665 1.00 82.62 117 TRP A N 1
ATOM 963 C CA . TRP A 1 117 ? -1.541 0.148 -8.590 1.00 82.62 117 TRP A CA 1
ATOM 964 C C . TRP A 1 117 ? -1.971 0.674 -7.216 1.00 82.62 117 TRP A C 1
ATOM 966 O O . TRP A 1 117 ? -2.628 -0.037 -6.453 1.00 82.62 117 TRP A O 1
ATOM 976 N N . LEU A 1 118 ? -1.701 1.953 -6.951 1.00 75.25 118 LEU A N 1
ATOM 977 C CA . LEU A 1 118 ? -2.146 2.675 -5.760 1.00 75.25 118 LEU A CA 1
ATOM 978 C C . LEU A 1 118 ? -3.661 2.618 -5.577 1.00 75.25 118 LEU A C 1
ATOM 980 O O . LEU A 1 118 ? -4.155 2.317 -4.488 1.00 75.25 118 LEU A O 1
ATOM 984 N N . PHE A 1 119 ? -4.402 2.890 -6.651 1.00 77.94 119 PHE A N 1
ATOM 985 C CA . PHE A 1 119 ? -5.855 2.843 -6.638 1.00 77.94 119 PHE A CA 1
ATOM 986 C C . PHE A 1 119 ? -6.362 1.445 -6.282 1.00 77.94 119 PHE A C 1
ATOM 988 O O . PHE A 1 119 ? -7.216 1.319 -5.409 1.00 77.94 119 PHE A O 1
ATOM 995 N N . LEU A 1 120 ? -5.824 0.392 -6.902 1.00 79.62 120 LEU A N 1
ATOM 996 C CA . LEU A 1 120 ? -6.217 -0.990 -6.616 1.00 79.62 120 LEU A CA 1
ATOM 997 C C . LEU A 1 120 ? -5.881 -1.393 -5.180 1.00 79.62 120 LEU A C 1
ATOM 999 O O . LEU A 1 120 ? -6.695 -2.042 -4.517 1.00 79.62 120 LEU A O 1
ATOM 1003 N N . TYR A 1 121 ? -4.723 -0.972 -4.673 1.00 76.00 121 TYR A N 1
ATOM 1004 C CA . TYR A 1 121 ? -4.325 -1.223 -3.295 1.00 76.00 121 TYR A CA 1
ATOM 1005 C C . TYR A 1 121 ? -5.295 -0.553 -2.311 1.00 76.00 121 TYR A C 1
ATOM 1007 O O . TYR A 1 121 ? -5.901 -1.231 -1.477 1.00 76.00 121 TYR A O 1
ATOM 1015 N N . ALA A 1 122 ? -5.547 0.749 -2.469 1.00 73.88 122 ALA A N 1
ATOM 1016 C CA . ALA A 1 122 ? -6.491 1.491 -1.635 1.00 73.88 122 ALA A CA 1
ATOM 1017 C C . ALA A 1 122 ? -7.922 0.941 -1.748 1.00 73.88 122 ALA A C 1
ATOM 1019 O O . ALA A 1 122 ? -8.610 0.762 -0.742 1.00 73.88 122 ALA A O 1
ATOM 1020 N N . PHE A 1 123 ? -8.366 0.621 -2.963 1.00 78.62 123 PHE A N 1
ATOM 1021 C CA . PHE A 1 123 ? -9.689 0.066 -3.223 1.00 78.62 123 PHE A CA 1
ATOM 1022 C C . PHE A 1 123 ? -9.874 -1.303 -2.563 1.00 78.62 123 PHE A C 1
ATOM 1024 O O . PHE A 1 123 ? -10.904 -1.540 -1.928 1.00 78.62 123 PHE A O 1
ATOM 1031 N N . SER A 1 124 ? -8.880 -2.191 -2.658 1.00 77.19 124 SER A N 1
ATOM 1032 C CA . SER A 1 124 ? -8.926 -3.511 -2.019 1.00 77.19 124 SER A CA 1
ATOM 1033 C C . SER A 1 124 ? -8.984 -3.396 -0.493 1.00 77.19 124 SER A C 1
ATOM 1035 O O . SER A 1 124 ? -9.821 -4.045 0.138 1.00 77.19 124 SER A O 1
ATOM 1037 N N . TYR A 1 125 ? -8.192 -2.490 0.089 1.00 77.56 125 TYR A N 1
ATOM 1038 C CA . TYR A 1 125 ? -8.211 -2.189 1.518 1.00 77.56 125 TYR A CA 1
ATOM 1039 C C . TYR A 1 125 ? -9.575 -1.657 1.981 1.00 77.56 125 TYR A C 1
ATOM 1041 O O . TYR A 1 125 ? -10.173 -2.206 2.909 1.00 77.56 125 TYR A O 1
ATOM 1049 N N . ILE A 1 126 ? -10.105 -0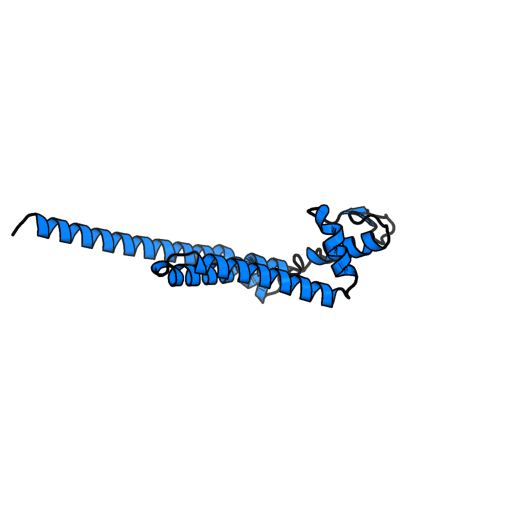.625 1.312 1.00 79.31 126 ILE A N 1
ATOM 1050 C CA . ILE A 1 126 ? -11.409 -0.026 1.641 1.00 79.31 126 ILE A CA 1
ATOM 1051 C C . ILE A 1 126 ? -12.517 -1.071 1.512 1.00 79.31 126 ILE A C 1
ATOM 1053 O O . ILE A 1 126 ? -13.371 -1.180 2.391 1.00 79.31 126 ILE A O 1
ATOM 1057 N N . THR A 1 127 ? -12.489 -1.876 0.450 1.00 83.62 127 THR A N 1
ATOM 1058 C CA . THR A 1 127 ? -13.484 -2.927 0.220 1.00 83.62 127 THR A CA 1
ATOM 1059 C C . THR A 1 127 ? -13.449 -3.966 1.337 1.00 83.62 127 THR A C 1
ATOM 1061 O O . THR A 1 127 ? -14.492 -4.268 1.917 1.00 83.62 127 THR A O 1
ATOM 1064 N N . ALA A 1 128 ? -12.265 -4.467 1.706 1.00 80.94 128 ALA A N 1
ATOM 1065 C CA . ALA A 1 128 ? -12.112 -5.411 2.811 1.00 80.94 128 ALA A CA 1
ATOM 1066 C C . ALA A 1 128 ? -12.617 -4.818 4.137 1.00 80.94 128 ALA A C 1
ATOM 1068 O O . ALA A 1 128 ? -13.359 -5.473 4.873 1.00 80.94 128 ALA A O 1
ATOM 1069 N N . PHE A 1 129 ? -12.282 -3.556 4.413 1.00 82.44 129 PHE A N 1
ATOM 1070 C CA . PHE A 1 129 ? -12.739 -2.851 5.606 1.00 82.44 129 PHE A CA 1
ATOM 1071 C C . PHE A 1 129 ? -14.267 -2.727 5.662 1.00 82.44 129 PHE A C 1
ATOM 1073 O O . PHE A 1 129 ? -14.883 -3.028 6.687 1.00 82.44 129 PHE A O 1
ATOM 1080 N N . VAL A 1 130 ? -14.893 -2.334 4.551 1.00 89.00 130 VAL A N 1
ATOM 1081 C CA . VAL A 1 130 ? -16.349 -2.208 4.429 1.00 89.00 130 VAL A CA 1
ATOM 1082 C C . VAL A 1 130 ? -17.036 -3.564 4.605 1.00 89.00 130 VAL A C 1
ATOM 1084 O O . VAL A 1 130 ? -18.011 -3.659 5.353 1.00 89.00 130 VAL A O 1
ATOM 1087 N N . VAL A 1 131 ? -16.518 -4.628 3.983 1.00 89.44 131 VAL A N 1
ATOM 1088 C CA . VAL A 1 131 ? -17.045 -5.993 4.147 1.00 89.44 131 VAL A CA 1
ATOM 1089 C C . VAL A 1 131 ? -17.015 -6.407 5.619 1.00 89.44 131 VAL A C 1
ATOM 1091 O O . VAL A 1 131 ? -18.045 -6.812 6.165 1.00 89.44 131 VAL A O 1
ATOM 1094 N N . LEU A 1 132 ? -15.878 -6.229 6.298 1.00 86.06 132 LEU A N 1
ATOM 1095 C CA . LEU A 1 132 ? -15.749 -6.544 7.723 1.00 86.06 132 LEU A CA 1
ATOM 1096 C C . LEU A 1 132 ? -16.708 -5.713 8.586 1.00 86.06 132 LEU A C 1
ATOM 1098 O O . LEU A 1 132 ? -17.374 -6.260 9.467 1.00 86.06 132 LEU A O 1
ATOM 1102 N N . LEU A 1 133 ? -16.852 -4.417 8.299 1.00 88.19 133 LEU A N 1
ATOM 1103 C CA . LEU A 1 133 ? -17.782 -3.533 9.004 1.00 88.19 133 LEU A CA 1
ATOM 1104 C C . LEU A 1 133 ? -19.233 -4.039 8.920 1.00 88.19 133 LEU A C 1
ATOM 1106 O O . LEU A 1 133 ? -19.975 -3.968 9.907 1.00 88.19 133 LEU A O 1
ATOM 1110 N N . PHE A 1 134 ? -19.648 -4.574 7.769 1.00 91.50 134 PHE A N 1
ATOM 1111 C CA . PHE A 1 134 ? -20.987 -5.141 7.602 1.00 91.50 134 PHE A CA 1
ATOM 1112 C C . PHE A 1 134 ? -21.168 -6.487 8.312 1.00 91.50 134 PHE A C 1
ATOM 1114 O O . PHE A 1 134 ? -22.258 -6.726 8.846 1.00 91.50 134 PHE A O 1
ATOM 1121 N N . MET A 1 135 ? -20.119 -7.314 8.381 1.00 91.56 135 MET A N 1
ATOM 1122 C CA . MET A 1 135 ? -20.121 -8.598 9.098 1.00 91.56 135 MET A CA 1
ATOM 1123 C C . MET A 1 135 ? -20.170 -8.433 10.626 1.00 91.56 135 MET A C 1
ATOM 1125 O O . MET A 1 135 ? -20.693 -9.296 11.333 1.00 91.56 135 MET A O 1
ATOM 1129 N N . VAL A 1 136 ? -19.665 -7.317 11.158 1.00 91.31 136 VAL A N 1
ATOM 1130 C CA . VAL A 1 136 ? -19.711 -7.019 12.595 1.00 91.31 136 VAL A CA 1
ATOM 1131 C C . VAL A 1 136 ? -21.149 -6.744 13.059 1.00 91.31 136 VAL A C 1
ATOM 1133 O O . VAL A 1 136 ? -21.925 -6.019 12.421 1.00 91.31 136 VAL A O 1
ATOM 1136 N N . ARG A 1 137 ? -21.506 -7.294 14.233 1.00 91.38 137 ARG A N 1
ATOM 1137 C CA . ARG A 1 137 ? -22.805 -7.045 14.887 1.00 91.38 137 ARG A CA 1
ATOM 1138 C C . ARG A 1 137 ? -23.042 -5.542 15.030 1.00 91.38 137 ARG A C 1
ATOM 1140 O O . ARG A 1 137 ? -22.157 -4.813 15.473 1.00 91.38 137 ARG A O 1
ATOM 1147 N N . ARG A 1 138 ? -24.265 -5.086 14.738 1.00 92.94 138 ARG A N 1
ATOM 1148 C CA . ARG A 1 138 ? -24.627 -3.656 14.657 1.00 92.94 138 ARG A CA 1
ATOM 1149 C C . ARG A 1 138 ? -24.166 -2.824 15.863 1.00 92.94 138 ARG A C 1
ATOM 1151 O O . ARG A 1 138 ? -23.678 -1.718 15.671 1.00 92.94 138 ARG A O 1
ATOM 1158 N N . GLN A 1 139 ? -24.252 -3.380 17.072 1.00 91.44 139 GLN A N 1
ATOM 1159 C CA . GLN A 1 139 ? -23.837 -2.731 18.324 1.00 91.44 139 GLN A CA 1
ATOM 1160 C C . GLN A 1 139 ? -22.328 -2.439 18.439 1.00 91.44 139 GLN A C 1
ATOM 1162 O O . GLN A 1 139 ? -21.943 -1.574 19.214 1.00 91.44 139 GLN A O 1
ATOM 1167 N N . PHE A 1 140 ? -21.477 -3.127 17.671 1.00 89.62 140 PHE A N 1
ATOM 1168 C CA . PHE A 1 140 ? -20.019 -2.957 17.697 1.00 89.62 140 PHE A CA 1
ATOM 1169 C C . PHE A 1 140 ? -19.474 -2.214 16.472 1.00 89.62 140 PHE A C 1
ATOM 1171 O O . PHE A 1 140 ? -18.277 -1.951 16.408 1.00 89.62 140 PHE A O 1
ATOM 1178 N N . ARG A 1 141 ? -20.322 -1.850 15.499 1.00 90.69 141 ARG A N 1
ATOM 1179 C CA . ARG A 1 141 ? -19.878 -1.214 14.245 1.00 90.69 141 ARG A CA 1
ATOM 1180 C C . ARG A 1 141 ? -19.167 0.114 14.469 1.00 90.69 141 ARG A C 1
ATOM 1182 O O . ARG A 1 141 ? -18.158 0.363 13.827 1.00 90.69 141 ARG A O 1
ATOM 1189 N N . LEU A 1 142 ? -19.662 0.939 15.393 1.00 86.88 142 LEU A N 1
ATOM 1190 C CA . LEU A 1 142 ? -19.021 2.216 15.712 1.00 86.88 142 LEU A CA 1
ATOM 1191 C C . LEU A 1 142 ? -17.635 2.000 16.334 1.00 86.88 142 LEU A C 1
ATOM 1193 O O . LEU A 1 142 ? -16.674 2.636 15.921 1.00 86.88 142 LEU A O 1
ATOM 1197 N N . THR A 1 143 ? -17.521 1.064 17.279 1.00 82.75 143 THR A N 1
ATOM 1198 C CA . THR A 1 143 ? -16.236 0.693 17.886 1.00 82.75 143 THR A CA 1
ATOM 1199 C C . THR A 1 143 ? -15.264 0.161 16.839 1.00 82.75 143 THR A C 1
ATOM 1201 O O . THR A 1 143 ? -14.113 0.579 16.813 1.00 82.75 143 THR A O 1
ATOM 1204 N N . PHE A 1 144 ? -15.730 -0.710 15.942 1.00 87.12 144 PHE A N 1
ATOM 1205 C CA . PHE A 1 144 ? -14.926 -1.237 14.843 1.00 87.12 144 PHE A CA 1
ATOM 1206 C C . PHE A 1 144 ? -14.467 -0.131 13.885 1.00 87.12 144 PHE A C 1
ATOM 1208 O O . PHE A 1 144 ? -13.302 -0.104 13.512 1.00 87.12 144 PHE A O 1
ATOM 1215 N N . LEU A 1 145 ? -15.347 0.816 13.542 1.00 87.50 145 LEU A N 1
ATOM 1216 C CA . LEU A 1 145 ? -15.014 1.951 12.682 1.00 87.50 145 LEU A CA 1
ATOM 1217 C C . LEU A 1 145 ? -13.931 2.833 13.308 1.00 87.50 145 LEU A C 1
ATOM 1219 O O . LEU A 1 145 ? -12.949 3.153 12.645 1.00 87.50 145 LEU A O 1
ATOM 1223 N N . VAL A 1 146 ? -14.083 3.186 14.588 1.00 81.75 146 VAL A N 1
ATOM 1224 C CA . VAL A 1 146 ? -13.109 4.014 15.314 1.00 81.75 146 VAL A CA 1
ATOM 1225 C C . VAL A 1 146 ? -11.765 3.302 15.434 1.00 81.75 146 VAL A C 1
ATOM 1227 O O . VAL A 1 146 ? -10.737 3.907 15.153 1.00 81.75 146 VAL A O 1
ATOM 1230 N N . LEU A 1 147 ? -11.757 2.019 15.806 1.00 85.12 147 LEU A N 1
ATOM 1231 C CA . LEU A 1 147 ? -10.523 1.234 15.887 1.00 85.12 147 LEU A CA 1
ATOM 1232 C C . LEU A 1 147 ? -9.861 1.068 14.519 1.00 85.12 147 LEU A C 1
ATOM 1234 O O . LEU A 1 147 ? -8.645 1.168 14.427 1.00 85.12 147 LEU A O 1
ATOM 1238 N N . GLY A 1 148 ? -10.654 0.860 13.469 1.00 82.25 148 GLY A N 1
ATOM 1239 C CA . GLY A 1 148 ? -10.186 0.803 12.091 1.00 82.25 148 GLY A CA 1
ATOM 1240 C C . GLY A 1 148 ? -9.482 2.083 11.675 1.00 82.25 148 GLY A C 1
ATOM 1241 O O . GLY A 1 148 ? -8.325 2.035 11.281 1.00 82.25 148 GLY A O 1
ATOM 1242 N N . LEU A 1 149 ? -10.146 3.228 11.856 1.00 79.19 149 LEU A N 1
ATOM 1243 C CA . LEU A 1 149 ? -9.588 4.542 11.543 1.00 79.19 149 LEU A CA 1
ATOM 1244 C C . LEU A 1 149 ? -8.316 4.829 12.355 1.00 79.19 149 LEU A C 1
ATOM 1246 O O . LEU A 1 149 ? -7.320 5.283 11.799 1.00 79.19 149 LEU A O 1
ATOM 1250 N N . LEU A 1 150 ? -8.332 4.534 13.660 1.00 78.00 150 LEU A N 1
ATOM 1251 C CA . LEU A 1 150 ? -7.160 4.682 14.525 1.00 78.00 150 LEU A CA 1
ATOM 1252 C C . LEU A 1 150 ? -6.003 3.806 14.051 1.00 78.00 150 LEU A C 1
ATOM 1254 O O . LEU A 1 150 ? -4.873 4.276 14.033 1.00 78.00 150 LEU A O 1
ATOM 1258 N N . LEU A 1 151 ? -6.273 2.565 13.641 1.00 78.25 151 LEU A N 1
ATOM 1259 C CA . LEU A 1 151 ? -5.254 1.665 13.117 1.00 78.25 151 LEU A CA 1
ATOM 1260 C C . LEU A 1 151 ? -4.703 2.179 11.785 1.00 78.25 151 LEU A C 1
ATOM 1262 O O . LEU A 1 151 ? -3.488 2.200 11.623 1.00 78.25 151 LEU A O 1
ATOM 1266 N N . THR A 1 152 ? -5.550 2.655 10.865 1.00 71.31 152 THR A N 1
ATOM 1267 C CA . THR A 1 152 ? -5.109 3.263 9.598 1.00 71.31 152 THR A CA 1
ATOM 1268 C C . THR A 1 152 ? -4.190 4.460 9.851 1.00 71.31 152 THR A C 1
ATOM 1270 O O . THR A 1 152 ? -3.114 4.537 9.269 1.00 71.31 152 THR A O 1
ATOM 1273 N N . ILE A 1 153 ? -4.570 5.359 10.765 1.00 67.25 153 ILE A N 1
ATOM 1274 C CA . ILE A 1 153 ? -3.779 6.549 11.121 1.00 67.25 153 ILE A CA 1
ATOM 1275 C C . ILE A 1 153 ? -2.479 6.160 11.844 1.00 67.25 153 ILE A C 1
ATOM 1277 O O . ILE A 1 153 ? -1.425 6.740 11.588 1.00 67.25 153 ILE A O 1
ATOM 1281 N N . ALA A 1 154 ? -2.532 5.166 12.733 1.00 68.00 154 ALA A N 1
ATOM 1282 C CA . ALA A 1 154 ? -1.373 4.675 13.475 1.00 68.00 154 ALA A CA 1
ATOM 1283 C C . ALA A 1 154 ? -0.419 3.822 12.620 1.00 68.00 154 ALA A C 1
ATOM 1285 O O . ALA A 1 154 ? 0.727 3.624 13.015 1.00 68.00 154 ALA A O 1
ATOM 1286 N N . SER A 1 155 ? -0.838 3.376 11.430 1.00 66.19 155 SER A N 1
ATOM 1287 C CA . SER A 1 155 ? -0.009 2.624 10.469 1.00 66.19 155 SER A CA 1
ATOM 1288 C C . SER A 1 155 ? 1.033 3.501 9.744 1.00 66.19 155 SER A C 1
ATOM 1290 O O . SER A 1 155 ? 1.523 3.146 8.676 1.00 66.19 155 SER A O 1
ATOM 1292 N N . TYR A 1 156 ? 1.425 4.622 10.356 1.00 53.84 156 TYR A N 1
ATOM 1293 C CA . TYR A 1 156 ? 2.394 5.623 9.898 1.00 53.84 156 TYR A CA 1
ATOM 1294 C C . TYR A 1 156 ? 3.783 5.092 9.458 1.00 53.84 156 TYR A C 1
ATOM 1296 O O . TYR A 1 156 ? 4.377 5.721 8.584 1.00 53.84 156 TYR A O 1
ATOM 1304 N N . PRO A 1 157 ? 4.305 3.934 9.930 1.00 56.66 157 PRO A N 1
ATOM 1305 C CA . PRO A 1 157 ? 5.508 3.333 9.339 1.00 56.66 157 PRO A CA 1
ATOM 1306 C C . PRO A 1 157 ? 5.382 3.071 7.828 1.00 56.66 157 PRO A C 1
ATOM 1308 O O . PRO A 1 157 ? 6.364 3.190 7.102 1.00 56.66 157 PRO A O 1
ATOM 1311 N N . LEU A 1 158 ? 4.165 2.805 7.335 1.00 56.69 158 LEU A N 1
ATOM 1312 C CA . LEU A 1 158 ? 3.874 2.676 5.906 1.00 56.69 158 LEU A CA 1
ATOM 1313 C C . LEU A 1 158 ? 4.154 3.992 5.152 1.00 56.69 158 LEU A C 1
ATOM 1315 O O . LEU A 1 158 ? 4.787 3.970 4.106 1.00 56.69 158 LEU A O 1
ATOM 1319 N N . LEU A 1 159 ? 3.761 5.137 5.722 1.00 54.12 159 LEU A N 1
ATOM 1320 C CA . LEU A 1 159 ? 3.952 6.478 5.141 1.00 54.12 159 LEU A CA 1
ATOM 1321 C C . LEU A 1 159 ? 5.428 6.907 5.108 1.00 54.12 159 LEU A C 1
ATOM 1323 O O . LEU A 1 159 ? 5.841 7.657 4.224 1.00 54.12 159 LEU A O 1
ATOM 1327 N N . LEU A 1 160 ? 6.247 6.401 6.036 1.00 55.53 160 LEU A N 1
ATOM 1328 C CA . LEU A 1 160 ? 7.694 6.617 6.012 1.00 55.53 160 LEU A CA 1
ATOM 1329 C C . LEU A 1 160 ? 8.378 5.786 4.913 1.00 55.53 160 LEU A C 1
ATOM 1331 O O . LEU A 1 160 ? 9.215 6.323 4.192 1.00 55.53 160 LEU A O 1
ATOM 1335 N N . HIS A 1 161 ? 8.017 4.507 4.746 1.00 57.81 161 HIS A N 1
ATOM 1336 C CA . HIS A 1 161 ? 8.553 3.664 3.663 1.00 57.81 161 HIS A CA 1
ATOM 1337 C C . HIS A 1 161 ? 8.232 4.232 2.282 1.00 57.81 161 HIS A C 1
ATOM 1339 O O . HIS A 1 161 ? 9.063 4.207 1.378 1.00 57.81 161 HIS A O 1
ATOM 1345 N N . ILE A 1 162 ? 7.049 4.815 2.155 1.00 55.50 162 ILE A N 1
ATOM 1346 C CA . ILE A 1 162 ? 6.627 5.538 0.970 1.00 55.50 162 ILE A CA 1
ATOM 1347 C C . ILE A 1 162 ? 7.508 6.758 0.698 1.00 55.50 162 ILE A C 1
ATOM 1349 O O . ILE A 1 162 ? 8.119 6.881 -0.363 1.00 55.50 162 ILE A O 1
ATOM 1353 N N . ARG A 1 163 ? 7.626 7.651 1.684 1.00 53.81 163 ARG A N 1
ATOM 1354 C CA . ARG A 1 163 ? 8.413 8.878 1.542 1.00 53.81 163 ARG A CA 1
ATOM 1355 C C . ARG A 1 163 ? 9.897 8.603 1.306 1.00 53.81 163 ARG A C 1
ATOM 1357 O O . ARG A 1 163 ? 10.542 9.339 0.565 1.00 53.81 163 ARG A O 1
ATOM 1364 N N . ASN A 1 164 ? 10.436 7.549 1.912 1.00 57.22 164 ASN A N 1
ATOM 1365 C CA . ASN A 1 164 ? 11.829 7.141 1.739 1.00 57.22 164 ASN A CA 1
ATOM 1366 C C . ASN A 1 164 ? 12.070 6.398 0.411 1.00 57.22 164 ASN A C 1
ATOM 1368 O O . ASN A 1 164 ? 13.172 5.891 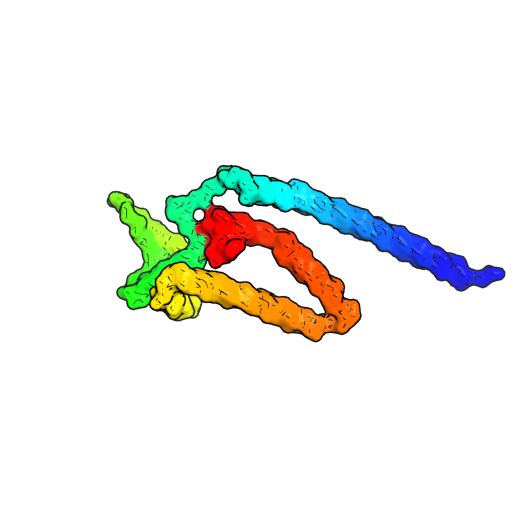0.198 1.00 57.22 164 ASN A O 1
ATOM 1372 N N . GLY A 1 165 ? 11.069 6.324 -0.478 1.00 51.47 165 GLY A N 1
ATOM 1373 C CA . GLY A 1 165 ? 11.186 5.678 -1.786 1.00 51.47 165 GLY A CA 1
ATOM 1374 C C . GLY A 1 165 ? 11.420 4.172 -1.691 1.00 51.47 165 GLY A C 1
ATOM 1375 O O . GLY A 1 165 ? 12.021 3.594 -2.590 1.00 51.47 165 GLY A O 1
ATOM 1376 N N . GLN A 1 166 ? 11.007 3.555 -0.582 1.00 56.84 166 GLN A N 1
ATOM 1377 C CA . GLN A 1 166 ? 11.078 2.110 -0.359 1.00 56.84 166 GLN A CA 1
ATOM 1378 C C . GLN A 1 166 ? 9.778 1.414 -0.774 1.00 56.84 166 GLN A C 1
ATOM 1380 O O . GLN A 1 166 ? 9.782 0.221 -1.037 1.00 56.84 166 GLN A O 1
ATOM 1385 N N . SER A 1 167 ? 8.668 2.151 -0.877 1.00 53.22 167 SER A N 1
ATOM 1386 C CA . SER A 1 167 ? 7.391 1.632 -1.361 1.00 53.22 167 SER A CA 1
ATOM 1387 C C . SER A 1 167 ? 6.702 2.653 -2.265 1.00 53.22 167 SER A C 1
ATOM 1389 O O . SER A 1 167 ? 6.689 3.839 -1.961 1.00 53.22 167 SER A O 1
ATOM 1391 N N . ASP A 1 168 ? 6.097 2.206 -3.365 1.00 51.62 168 ASP A N 1
ATOM 1392 C CA . ASP A 1 168 ? 5.318 3.045 -4.296 1.00 51.62 168 ASP A CA 1
ATOM 1393 C C . ASP A 1 168 ? 3.872 3.176 -3.806 1.00 51.62 168 ASP A C 1
ATOM 1395 O O . ASP A 1 168 ? 2.907 3.114 -4.572 1.00 51.62 168 ASP A O 1
ATOM 1399 N N . VAL A 1 169 ? 3.707 3.266 -2.493 1.00 46.19 169 VAL A N 1
ATOM 1400 C CA . VAL A 1 169 ? 2.437 3.664 -1.897 1.00 46.19 169 VAL A CA 1
ATOM 1401 C C . VAL A 1 169 ? 2.492 5.206 -1.711 1.00 46.19 169 VAL A C 1
ATOM 1403 O O . VAL A 1 169 ? 3.532 5.779 -1.995 1.00 46.19 169 VAL A O 1
ATOM 1406 N N . LEU A 1 170 ? 1.403 5.917 -1.399 1.00 42.69 170 LEU A N 1
ATOM 1407 C CA . LEU A 1 170 ? 1.302 7.402 -1.378 1.00 42.69 170 LEU A CA 1
ATOM 1408 C C . LEU A 1 170 ? 1.866 8.132 -0.149 1.00 42.69 170 LEU A C 1
ATOM 1410 O O . LEU A 1 170 ? 1.590 7.660 0.977 1.00 42.69 170 LEU A O 1
#

Foldseek 3Di:
DDPVVVVVVVVVVVVVVVVVVVVVVVVVVVVVCCVPPVVVLVCCVVVVPAAADVVQLALLVLLLQLLVCVVVVHHSQWDFDPDPVRDIDGRDDPPPVCSVVSVVLNVDDPVVSLVVVQVVVVVVVVVVLVVVLVVDDPVCSVVSVVVVVVVVVSVCVVVSCCVSSNYSHD